Protein AF-A0AA95ZL64-F1 (afdb_monomer_lite)

pLDDT: mean 95.37, std 4.44, range [78.62, 98.69]

Sequence (51 aa):
MLEQALAAFDCRLIAIQEVATHRIVIGEVLALGGTGQGAGLIYRDRRFETV

Structure (mmCIF, N/CA/C/O backbone):
data_AF-A0AA95ZL64-F1
#
_entry.id   AF-A0AA95ZL64-F1
#
loop_
_atom_site.group_PDB
_atom_site.id
_atom_site.type_symbol
_atom_site.label_atom_id
_at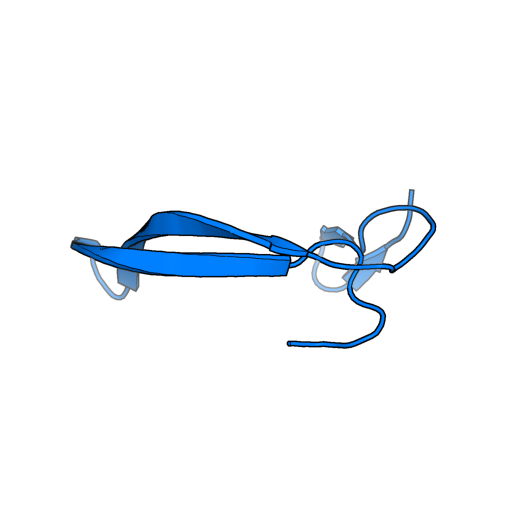om_site.label_alt_id
_atom_site.label_comp_id
_atom_site.label_asym_id
_atom_site.label_entity_id
_atom_site.label_seq_id
_atom_site.pdbx_PDB_ins_code
_atom_site.Cartn_x
_atom_site.Cartn_y
_atom_site.Cartn_z
_atom_site.occupancy
_atom_site.B_iso_or_equiv
_atom_site.auth_seq_id
_atom_site.auth_comp_id
_atom_site.auth_asym_id
_atom_site.auth_atom_id
_atom_site.pdbx_PDB_model_num
ATOM 1 N N . MET A 1 1 ? 13.700 6.893 -0.090 1.00 78.62 1 MET A N 1
ATOM 2 C CA . MET A 1 1 ? 13.132 6.657 -1.435 1.00 78.62 1 MET A CA 1
ATOM 3 C C . MET A 1 1 ? 13.831 5.448 -2.038 1.00 78.62 1 MET A C 1
ATOM 5 O O . MET A 1 1 ? 15.041 5.363 -1.888 1.00 78.62 1 MET A O 1
ATOM 9 N N . LEU A 1 2 ? 13.100 4.504 -2.639 1.00 93.00 2 LEU A N 1
ATOM 10 C CA . LEU A 1 2 ? 13.693 3.337 -3.304 1.00 93.00 2 LEU A CA 1
ATOM 11 C C . LEU A 1 2 ? 14.034 3.709 -4.753 1.00 93.00 2 LEU A C 1
ATOM 13 O O . LEU A 1 2 ? 13.133 4.061 -5.510 1.00 93.00 2 LEU A O 1
ATOM 17 N N . GLU A 1 3 ? 15.317 3.652 -5.119 1.00 88.69 3 GLU A N 1
ATOM 18 C CA . GLU A 1 3 ? 15.841 4.257 -6.357 1.00 88.69 3 GLU A CA 1
ATOM 19 C C . GLU A 1 3 ? 15.181 3.748 -7.641 1.00 88.69 3 GLU A C 1
ATOM 21 O O . GLU A 1 3 ? 14.956 4.540 -8.544 1.00 88.69 3 GLU A O 1
ATOM 26 N N . GLN A 1 4 ? 14.826 2.464 -7.709 1.00 92.12 4 GLN A N 1
ATOM 27 C CA . GLN A 1 4 ? 14.215 1.840 -8.892 1.00 92.12 4 GLN A CA 1
ATOM 28 C C . GLN A 1 4 ? 12.743 1.469 -8.672 1.00 92.12 4 GLN A C 1
ATOM 30 O O . GLN A 1 4 ? 12.190 0.637 -9.390 1.00 92.12 4 GLN A O 1
ATOM 35 N N . ALA A 1 5 ? 12.089 2.059 -7.665 1.00 94.88 5 ALA A N 1
ATOM 36 C CA . ALA A 1 5 ? 10.651 1.888 -7.504 1.00 94.88 5 ALA A CA 1
ATOM 37 C C . ALA A 1 5 ? 9.912 2.434 -8.729 1.00 94.88 5 ALA A C 1
ATOM 39 O O . ALA A 1 5 ? 10.260 3.500 -9.243 1.00 94.88 5 ALA A O 1
ATOM 40 N N . LEU A 1 6 ? 8.859 1.727 -9.148 1.00 95.81 6 LEU A N 1
ATOM 41 C CA . LEU A 1 6 ? 7.989 2.159 -10.244 1.00 95.81 6 LEU A CA 1
ATOM 42 C C . LEU A 1 6 ? 7.385 3.546 -9.979 1.00 95.81 6 LEU A C 1
ATOM 44 O O . LEU A 1 6 ? 7.293 4.367 -10.883 1.00 95.81 6 LEU A O 1
ATOM 48 N N . ALA A 1 7 ? 7.010 3.815 -8.729 1.00 95.56 7 ALA A N 1
ATOM 49 C CA . ALA A 1 7 ? 6.543 5.115 -8.274 1.00 95.56 7 ALA A CA 1
ATOM 50 C C . ALA A 1 7 ? 6.912 5.323 -6.800 1.00 95.56 7 ALA A C 1
ATOM 52 O O . ALA A 1 7 ? 7.021 4.367 -6.029 1.00 95.56 7 ALA A O 1
ATOM 53 N N . ALA A 1 8 ? 7.071 6.581 -6.405 1.00 96.62 8 ALA A N 1
ATOM 54 C CA . ALA A 1 8 ? 7.232 7.006 -5.024 1.00 96.62 8 ALA A CA 1
ATOM 55 C C . ALA A 1 8 ? 6.308 8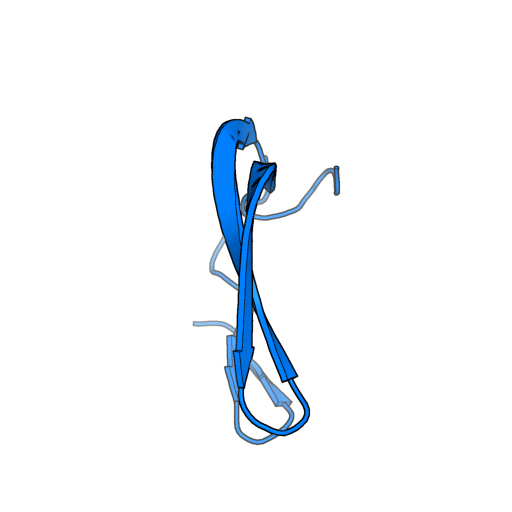.194 -4.738 1.00 96.62 8 ALA A C 1
ATOM 57 O O . ALA A 1 8 ? 6.159 9.089 -5.570 1.00 96.62 8 ALA A O 1
ATOM 58 N N . PHE A 1 9 ? 5.717 8.205 -3.546 1.00 97.50 9 PHE A N 1
ATOM 59 C CA . PHE A 1 9 ? 4.823 9.262 -3.083 1.00 97.50 9 PHE A CA 1
ATOM 60 C C . PHE A 1 9 ? 5.354 9.785 -1.752 1.00 97.50 9 PHE A C 1
ATOM 62 O O . PHE A 1 9 ? 5.414 9.032 -0.778 1.00 97.50 9 PHE A O 1
ATOM 69 N N . ASP A 1 10 ? 5.751 11.054 -1.710 1.00 97.94 10 ASP A N 1
ATOM 70 C CA . ASP A 1 10 ? 6.076 11.726 -0.454 1.00 97.94 10 ASP A CA 1
ATOM 71 C C . ASP A 1 10 ? 4.784 12.256 0.165 1.00 97.94 10 ASP A C 1
ATOM 73 O O . ASP A 1 10 ? 4.053 13.018 -0.474 1.00 97.94 10 ASP A O 1
ATOM 77 N N . CYS A 1 11 ? 4.471 11.808 1.378 1.00 98.25 11 CYS A N 1
ATOM 78 C CA . CYS A 1 11 ? 3.171 12.029 1.998 1.00 98.25 11 CYS A CA 1
ATOM 79 C C . CYS A 1 11 ? 3.311 12.637 3.392 1.00 98.25 11 CYS A C 1
ATOM 81 O O . CYS A 1 11 ? 4.002 12.092 4.255 1.00 98.25 11 CYS A O 1
ATOM 83 N N . ARG A 1 12 ? 2.556 13.707 3.657 1.00 98.56 12 ARG A N 1
ATOM 84 C CA . ARG A 1 12 ? 2.302 14.188 5.018 1.00 98.56 12 ARG A CA 1
ATOM 85 C C . ARG A 1 12 ? 1.079 13.482 5.579 1.00 98.56 12 ARG A C 1
ATOM 87 O O . ARG A 1 12 ? 0.018 13.506 4.968 1.00 98.56 12 ARG A O 1
ATOM 94 N N . LEU A 1 13 ? 1.203 12.894 6.762 1.00 98.38 13 L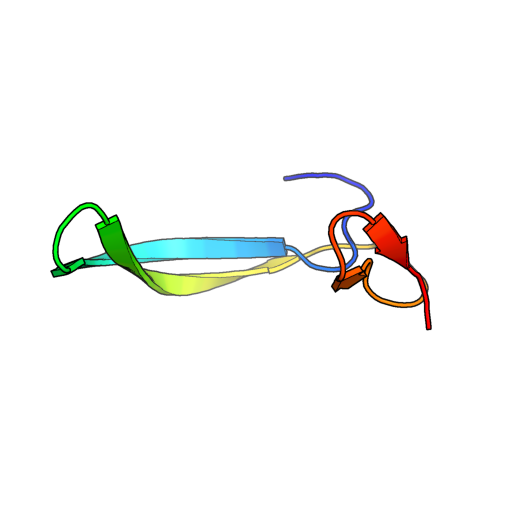EU A N 1
ATOM 95 C CA . LEU A 1 13 ? 0.072 12.296 7.464 1.00 98.38 13 LEU A CA 1
ATOM 96 C C . LEU A 1 13 ? -0.944 13.374 7.871 1.00 98.38 13 LEU A C 1
ATOM 98 O O . LEU A 1 13 ? -0.596 14.275 8.632 1.00 98.38 13 LEU A O 1
ATOM 102 N N . ILE A 1 14 ? -2.188 13.255 7.404 1.00 98.62 14 ILE A N 1
ATOM 103 C CA . ILE A 1 14 ? -3.260 14.213 7.719 1.00 98.62 14 ILE A CA 1
ATOM 104 C C . ILE A 1 14 ? -4.398 13.605 8.543 1.00 98.62 14 ILE A C 1
ATOM 106 O O . ILE A 1 14 ? -5.114 14.342 9.214 1.00 98.62 14 ILE A O 1
ATOM 110 N N . ALA A 1 15 ? -4.562 12.278 8.537 1.00 98.62 15 ALA A N 1
ATOM 111 C CA . ALA A 1 15 ? -5.528 11.601 9.399 1.00 98.62 15 ALA A CA 1
ATOM 112 C C . ALA A 1 15 ? -5.171 10.129 9.644 1.00 98.62 15 ALA A C 1
ATOM 114 O O . ALA A 1 15 ? -4.528 9.474 8.821 1.00 98.62 15 ALA A O 1
ATOM 115 N N . ILE A 1 16 ? -5.652 9.602 10.771 1.00 98.62 16 ILE A N 1
ATOM 116 C CA . ILE A 1 16 ? -5.655 8.173 11.093 1.00 98.62 16 ILE A CA 1
ATOM 117 C C . ILE A 1 16 ? -7.063 7.798 11.557 1.00 98.62 16 ILE A C 1
ATOM 119 O O . ILE A 1 16 ? -7.629 8.479 12.409 1.00 98.62 16 ILE A O 1
ATOM 123 N N . GLN A 1 17 ? -7.605 6.704 11.028 1.00 98.50 17 GLN A N 1
ATOM 124 C CA . GLN A 1 17 ? -8.867 6.117 11.478 1.00 98.50 17 GLN A CA 1
ATOM 125 C C . GLN A 1 17 ? -8.613 4.703 12.003 1.00 98.50 17 GLN A C 1
ATOM 127 O O . GLN A 1 17 ? -7.970 3.898 11.327 1.00 98.50 17 GLN A O 1
ATOM 132 N N . GLU A 1 18 ? -9.105 4.388 13.200 1.00 98.06 18 GLU A N 1
ATOM 133 C CA . GLU A 1 18 ? -9.015 3.037 13.761 1.00 98.06 18 GLU A CA 1
ATOM 134 C C . GLU A 1 18 ? -10.147 2.159 13.215 1.00 98.06 18 GLU A C 1
ATOM 136 O O . GLU A 1 18 ? -11.318 2.530 13.268 1.00 98.06 18 GLU A O 1
ATOM 141 N N . VAL A 1 19 ? -9.794 0.991 12.675 1.00 97.94 19 VAL A N 1
ATOM 142 C CA . VAL A 1 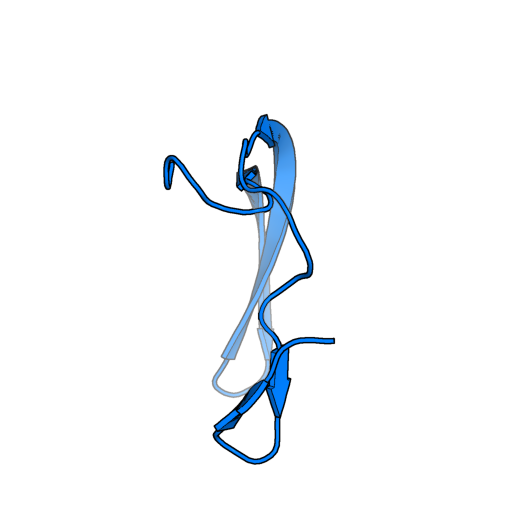19 ? -10.730 0.025 12.091 1.00 97.94 19 VAL A CA 1
ATOM 143 C C . VAL A 1 19 ? -10.391 -1.368 12.613 1.00 97.94 19 VAL A C 1
ATOM 145 O O . VAL A 1 19 ? -9.512 -2.060 12.094 1.00 97.94 19 VAL A O 1
ATOM 148 N N . ALA A 1 20 ? -11.110 -1.776 13.663 1.00 97.31 20 ALA A N 1
ATOM 149 C CA . ALA A 1 20 ? -10.870 -3.008 14.412 1.00 97.31 20 ALA A CA 1
ATOM 150 C C . ALA A 1 20 ? -9.400 -3.128 14.859 1.00 97.31 20 ALA A C 1
ATOM 152 O O . ALA A 1 20 ? -8.953 -2.387 15.727 1.00 97.31 20 ALA A O 1
ATOM 153 N N . THR A 1 21 ? -8.646 -4.054 14.273 1.00 98.31 21 THR A N 1
ATOM 154 C CA . THR A 1 21 ? -7.237 -4.302 14.610 1.00 98.31 21 THR A CA 1
ATOM 155 C C . THR A 1 21 ? -6.251 -3.494 13.763 1.00 98.31 21 THR A C 1
ATOM 157 O O . THR A 1 21 ? -5.047 -3.581 13.992 1.00 98.31 21 THR A O 1
ATOM 160 N N . HIS A 1 22 ? -6.733 -2.725 12.783 1.00 98.38 22 HIS A N 1
ATOM 161 C CA . HIS A 1 22 ? -5.912 -1.989 11.823 1.00 98.38 22 HIS A CA 1
ATOM 162 C C . HIS A 1 22 ? -6.190 -0.485 11.874 1.00 98.38 22 HIS A C 1
ATOM 164 O O . HIS A 1 22 ? -7.166 -0.018 12.458 1.00 98.38 22 HIS A O 1
ATOM 170 N N . ARG A 1 23 ? -5.314 0.287 11.229 1.00 98.19 23 ARG A N 1
ATOM 171 C CA . ARG A 1 23 ? -5.460 1.733 11.064 1.00 98.19 23 ARG A CA 1
ATOM 172 C C . ARG A 1 23 ? -5.460 2.088 9.588 1.00 98.19 23 ARG A C 1
ATOM 174 O O . ARG A 1 23 ? -4.551 1.690 8.864 1.00 98.19 23 ARG A O 1
ATOM 181 N N . ILE A 1 24 ? -6.451 2.864 9.163 1.00 98.38 24 ILE A N 1
ATOM 182 C CA . ILE A 1 24 ? -6.428 3.540 7.868 1.00 98.38 24 ILE A CA 1
ATOM 183 C C . ILE A 1 24 ? -5.631 4.826 8.054 1.00 98.38 24 ILE A C 1
ATOM 185 O O . ILE A 1 24 ? -5.973 5.664 8.887 1.00 98.38 24 ILE A O 1
ATOM 189 N N . VAL A 1 25 ? -4.558 4.965 7.284 1.00 98.44 25 VAL A N 1
ATOM 190 C CA . VAL A 1 25 ? -3.635 6.099 7.332 1.00 98.44 25 VAL A CA 1
ATOM 191 C C . VAL A 1 25 ? -3.850 6.926 6.069 1.00 98.44 25 VAL A C 1
ATOM 193 O O . VAL A 1 25 ? -3.718 6.401 4.967 1.00 98.44 25 VAL A O 1
ATOM 196 N N . ILE A 1 26 ? -4.204 8.202 6.220 1.00 98.56 26 ILE A N 1
ATOM 197 C CA . ILE A 1 26 ? -4.501 9.101 5.098 1.00 98.56 26 ILE A CA 1
ATOM 198 C C . ILE A 1 26 ? -3.387 10.141 5.006 1.00 98.56 26 ILE A C 1
ATOM 200 O O . ILE A 1 26 ? -3.170 10.911 5.946 1.00 98.56 26 ILE A O 1
ATOM 204 N N . GLY A 1 27 ? -2.685 10.153 3.874 1.00 98.38 27 GLY A N 1
ATOM 205 C CA . GLY A 1 27 ? -1.605 11.091 3.586 1.00 98.38 27 GLY A CA 1
ATOM 206 C C . GLY A 1 27 ? -1.961 12.070 2.468 1.00 98.38 27 GLY A C 1
ATOM 207 O O . GLY A 1 27 ? -2.508 11.667 1.445 1.00 98.38 27 GLY A O 1
ATOM 208 N N . GLU A 1 28 ? -1.624 13.345 2.655 1.00 98.69 28 GLU A N 1
ATOM 209 C CA . GLU A 1 28 ? -1.584 14.348 1.588 1.00 98.69 28 GLU A CA 1
ATOM 210 C C . GLU A 1 28 ? -0.278 14.186 0.804 1.00 98.69 28 GLU A C 1
ATOM 212 O O . GLU A 1 28 ? 0.804 14.199 1.396 1.00 98.69 28 GLU A O 1
ATOM 217 N N . VAL A 1 29 ? -0.373 14.034 -0.518 1.00 98.44 29 VAL A N 1
ATOM 218 C CA . VAL A 1 29 ? 0.797 13.884 -1.392 1.00 98.44 29 VAL A CA 1
ATOM 219 C C . VAL A 1 29 ? 1.446 15.250 -1.607 1.00 98.44 29 VAL A C 1
ATOM 221 O O . VAL A 1 29 ? 0.845 16.135 -2.209 1.00 98.44 29 VAL A O 1
ATOM 224 N N . LEU A 1 30 ? 2.6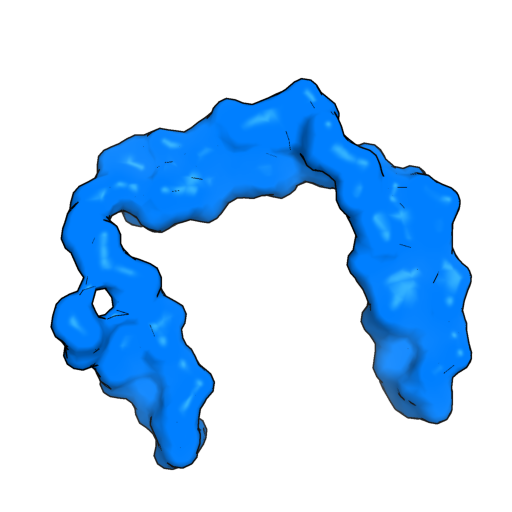82 15.406 -1.135 1.00 98.56 30 LEU A N 1
ATOM 225 C CA . LEU A 1 30 ? 3.462 16.638 -1.270 1.00 98.56 30 LEU A CA 1
ATOM 226 C C . LEU A 1 30 ? 4.418 16.600 -2.465 1.00 98.56 30 LEU A C 1
ATOM 228 O O . LEU A 1 30 ? 4.730 17.643 -3.037 1.00 98.56 30 LEU A O 1
ATOM 232 N N . ALA A 1 31 ? 4.883 15.408 -2.843 1.00 98.06 31 ALA A N 1
ATOM 233 C CA . ALA A 1 31 ? 5.738 15.211 -4.005 1.00 98.06 31 ALA A CA 1
ATOM 234 C C . ALA A 1 31 ? 5.579 13.805 -4.597 1.00 98.06 31 ALA A C 1
ATOM 236 O O . ALA A 1 31 ? 5.152 12.858 -3.931 1.00 98.06 31 ALA A O 1
ATOM 237 N N . LEU A 1 32 ? 5.963 13.681 -5.865 1.00 96.44 32 LEU A N 1
ATOM 238 C CA . LEU A 1 32 ? 5.996 12.433 -6.620 1.00 96.44 32 LEU A CA 1
ATOM 239 C C . LEU A 1 32 ? 7.435 12.112 -7.028 1.00 96.44 32 LEU A C 1
ATOM 241 O O . LEU A 1 32 ? 8.255 13.010 -7.219 1.00 96.44 32 LEU A O 1
ATOM 245 N N . GLY A 1 33 ? 7.727 10.829 -7.199 1.00 94.56 33 GLY A N 1
ATOM 246 C CA . GLY A 1 33 ? 9.005 10.340 -7.699 1.00 94.56 33 GLY A CA 1
ATOM 247 C C . GLY A 1 33 ? 8.904 8.905 -8.204 1.00 94.56 33 GLY A C 1
ATOM 248 O O . GLY A 1 33 ? 7.812 8.390 -8.442 1.00 94.56 33 GLY A O 1
ATOM 249 N N . GLY A 1 34 ? 10.055 8.249 -8.319 1.00 92.94 34 GLY A N 1
ATOM 250 C CA . GLY A 1 34 ? 10.186 6.929 -8.934 1.00 92.94 34 GLY A CA 1
ATOM 251 C C . GLY A 1 34 ? 10.733 7.032 -10.354 1.00 92.94 34 GLY A C 1
ATOM 252 O O . GLY A 1 34 ? 10.400 7.945 -11.107 1.00 92.94 34 GLY A O 1
ATOM 253 N N . THR A 1 35 ? 11.632 6.115 -10.691 1.00 93.00 35 THR A N 1
ATOM 254 C CA . THR A 1 35 ? 12.264 6.018 -12.018 1.00 93.00 35 THR A CA 1
ATOM 255 C C . THR A 1 35 ? 12.193 4.598 -12.578 1.00 93.00 35 THR A C 1
ATOM 257 O O . THR A 1 35 ? 12.677 4.348 -13.686 1.00 93.00 35 THR A O 1
ATOM 260 N N . GLY A 1 36 ? 11.585 3.669 -11.829 1.00 89.25 36 GLY A N 1
ATOM 261 C CA . GLY A 1 36 ? 11.386 2.292 -12.249 1.00 89.25 36 GLY A CA 1
ATOM 262 C C . GLY A 1 36 ? 10.616 2.217 -13.565 1.00 89.25 36 GLY A C 1
ATOM 263 O O . GLY A 1 36 ? 9.764 3.052 -13.858 1.00 89.25 36 GLY A O 1
ATOM 264 N N . GLN A 1 37 ? 10.954 1.219 -14.373 1.00 89.12 37 GLN A N 1
ATOM 265 C CA . GLN A 1 37 ? 10.361 0.974 -15.685 1.00 89.12 37 GLN A CA 1
ATOM 266 C C . GLN A 1 37 ? 9.605 -0.360 -15.662 1.00 89.12 37 GLN A C 1
ATOM 268 O O . GLN A 1 37 ? 9.949 -1.253 -14.887 1.00 89.12 37 GLN A O 1
ATOM 273 N N . GLY A 1 38 ? 8.618 -0.519 -16.544 1.00 89.81 38 GLY A N 1
ATOM 274 C CA . GLY A 1 38 ? 7.827 -1.749 -16.663 1.00 89.81 38 GLY A CA 1
ATOM 275 C C . GLY A 1 38 ? 6.521 -1.729 -15.862 1.00 89.81 38 GLY A C 1
ATOM 276 O O . GLY A 1 38 ? 6.054 -0.677 -15.428 1.00 89.81 38 GLY A O 1
ATOM 277 N N . ALA A 1 39 ? 5.895 -2.899 -15.724 1.00 91.94 39 ALA A N 1
ATOM 278 C CA . ALA A 1 39 ? 4.616 -3.055 -15.036 1.00 91.94 39 ALA A CA 1
ATOM 279 C C . ALA A 1 39 ? 4.773 -3.095 -13.505 1.00 91.94 39 ALA A C 1
ATOM 281 O O . ALA A 1 39 ? 5.833 -3.421 -12.968 1.00 91.94 39 ALA A O 1
ATOM 282 N N . GLY A 1 40 ? 3.688 -2.785 -12.791 1.00 93.12 40 GLY A N 1
ATOM 283 C CA . GLY A 1 40 ? 3.632 -2.918 -11.335 1.00 93.12 40 GLY A CA 1
ATOM 284 C C . GLY A 1 40 ? 3.720 -4.376 -10.887 1.00 93.12 40 GLY A C 1
ATOM 285 O O . GLY A 1 40 ? 3.116 -5.258 -11.495 1.00 93.12 40 GLY A O 1
ATOM 286 N N . LEU A 1 41 ? 4.446 -4.621 -9.793 1.00 94.81 41 LEU A N 1
ATOM 287 C CA . LEU A 1 41 ? 4.468 -5.923 -9.133 1.00 94.81 41 LEU A CA 1
ATOM 288 C C . LEU A 1 41 ? 3.112 -6.178 -8.465 1.00 94.81 41 LEU A C 1
ATOM 290 O O . LEU A 1 41 ? 2.693 -5.411 -7.597 1.00 94.81 41 LEU A O 1
ATOM 294 N N . ILE A 1 42 ? 2.445 -7.265 -8.839 1.00 96.25 42 ILE A N 1
ATOM 295 C CA . ILE A 1 42 ? 1.156 -7.661 -8.272 1.00 96.25 42 ILE A CA 1
ATOM 296 C C . ILE A 1 42 ? 1.379 -8.746 -7.223 1.00 96.25 42 ILE A C 1
ATOM 298 O O . ILE A 1 42 ? 2.135 -9.688 -7.444 1.00 96.25 42 ILE A O 1
ATOM 302 N N . TYR A 1 43 ? 0.693 -8.633 -6.083 1.00 97.00 43 TYR A N 1
ATOM 303 C CA . TYR A 1 43 ? 0.616 -9.699 -5.088 1.00 97.00 43 TYR A CA 1
ATOM 304 C C . TYR A 1 43 ? -0.801 -10.275 -5.044 1.00 97.00 43 TYR A C 1
ATOM 306 O O . TYR A 1 43 ? -1.749 -9.582 -4.674 1.00 97.00 43 TYR A O 1
ATOM 314 N N . ARG A 1 44 ? -0.945 -11.545 -5.433 1.00 97.19 44 ARG A N 1
ATOM 315 C CA . ARG A 1 44 ? -2.227 -12.257 -5.533 1.00 97.19 44 ARG A CA 1
ATOM 316 C C . ARG A 1 44 ? -2.027 -13.733 -5.209 1.00 97.19 44 ARG A C 1
ATOM 318 O O . ARG A 1 44 ? -0.966 -14.283 -5.470 1.00 97.19 44 ARG A O 1
ATOM 325 N N . ASP A 1 45 ? -3.015 -14.367 -4.578 1.00 97.00 45 ASP A N 1
ATOM 326 C CA . ASP A 1 45 ? -2.969 -15.798 -4.224 1.00 97.00 45 ASP A CA 1
ATOM 327 C C . ASP A 1 45 ? -1.682 -16.211 -3.481 1.00 97.00 45 ASP A C 1
ATOM 329 O O . ASP A 1 45 ? -1.124 -17.294 -3.665 1.00 97.00 45 ASP A O 1
ATOM 333 N N . ARG A 1 46 ? -1.212 -15.310 -2.608 1.00 97.69 46 ARG A N 1
ATOM 334 C CA . ARG A 1 46 ? 0.037 -15.421 -1.840 1.00 97.69 46 ARG A CA 1
ATOM 335 C C . ARG A 1 46 ? 1.309 -15.537 -2.694 1.00 97.69 46 ARG A C 1
ATOM 337 O O . ARG A 1 46 ? 2.317 -16.060 -2.219 1.00 97.69 46 ARG A O 1
ATOM 344 N N . ARG A 1 47 ? 1.284 -15.046 -3.933 1.00 97.44 47 ARG A N 1
ATOM 345 C CA . ARG A 1 47 ? 2.398 -15.069 -4.887 1.00 97.44 47 ARG A CA 1
ATOM 346 C C . ARG A 1 47 ? 2.589 -13.707 -5.546 1.00 97.44 47 ARG A C 1
ATOM 348 O O . ARG A 1 47 ? 1.678 -12.883 -5.576 1.00 97.44 47 ARG A O 1
ATOM 355 N N . PHE A 1 48 ? 3.797 -13.490 -6.053 1.00 97.38 48 PHE A N 1
ATOM 356 C CA . PHE A 1 48 ? 4.131 -12.321 -6.856 1.00 97.38 48 PHE A CA 1
ATOM 357 C C . PHE A 1 48 ? 3.942 -12.630 -8.341 1.00 97.38 48 PHE A C 1
ATOM 359 O O . PHE A 1 48 ? 4.380 -13.679 -8.812 1.00 97.38 48 PHE A O 1
ATOM 366 N N . GLU A 1 49 ? 3.304 -11.711 -9.056 1.00 95.25 49 GLU A N 1
ATOM 367 C CA . GLU A 1 49 ? 2.995 -11.797 -10.483 1.00 95.25 49 GLU A CA 1
ATOM 368 C C . GLU A 1 49 ? 3.332 -10.466 -11.175 1.00 95.25 49 GLU A C 1
ATOM 370 O O . GLU A 1 49 ? 3.352 -9.402 -10.551 1.00 95.25 49 GLU A O 1
ATOM 375 N N . THR A 1 50 ? 3.579 -10.531 -12.481 1.00 88.50 50 THR A N 1
ATOM 376 C CA . THR A 1 50 ? 3.724 -9.375 -13.376 1.00 88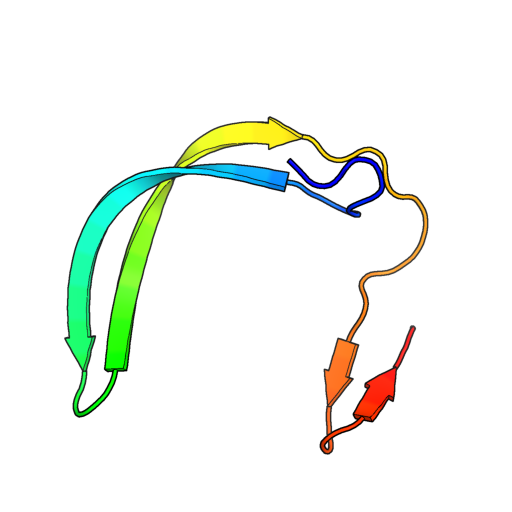.50 50 THR A CA 1
ATOM 377 C C . THR A 1 50 ? 2.705 -9.502 -14.504 1.00 88.50 50 THR A C 1
ATOM 379 O O . THR A 1 50 ? 2.424 -10.625 -14.928 1.00 88.50 50 THR A O 1
ATOM 382 N N . VAL A 1 51 ? 2.174 -8.378 -14.987 1.00 79.38 51 VAL A N 1
ATOM 383 C CA . VAL A 1 51 ? 1.254 -8.318 -16.142 1.00 79.38 51 VAL A CA 1
ATOM 384 C C . VAL A 1 51 ? 2.005 -7.881 -17.386 1.00 79.38 51 VAL A C 1
ATOM 386 O O . VAL A 1 51 ? 2.882 -7.000 -17.240 1.00 79.38 51 VAL A O 1
#

Radius of gyration: 14.41 Å; chains: 1; bounding box: 27×32×31 Å

Foldseek 3Di:
DPAQDQKDFDWDFDDWDDDPPDIDTDTDTPDMDHDHDAFDWDQDPNDTDHD

Secondary structure (DSSP, 8-state):
--TT-S-EEEEEEEEEEEETTEEEEEEEEEEEE----SPPPEEETTEEE--